Protein AF-A0A396J809-F1 (afdb_monomer)

pLDDT: mean 76.63, std 16.71, range [44.97, 94.19]

Nearest PDB structures (foldseek):
  6s6q-assembly2_B  TM=8.547E-01  e=5.397E-02  Arabidopsis thaliana
  5ixt-assembly1_A  TM=7.129E-01  e=4.435E-02  Arabidopsis thaliana
  5iyx-assembly1_A  TM=7.787E-01  e=1.752E-01  Arabidopsis thaliana
  7ogz-assembly2_DDD  TM=5.420E-01  e=3.891E-02  Arabidopsis thaliana
  7odv-assembly1_AAA  TM=5.419E-01  e=2.628E-02  Arabidopsis thaliana

Secondary structure (DSSP, 8-state):
-----EEE--SS---SPPPS---TT--EEE--SS--EEEPPHHHHTS-GGGT-SS-TEEE-TT-S---------------------

InterPro domains:
  IPR001611 Leucine-rich repeat [PF00560] (3-22)
  IPR001611 Leucine-rich repeat [PF00560] (26-46)
  IPR032675 Leucine-rich repeat domain superfamily [G3DSA:3.80.10.10] (1-82)
  IPR053059 Inactive Ser/Thr Kinase-like ABA Signaling [PTHR48003] (1-67)

Sequence (86 aa):
MSSLESLDISNNRFTSPLPNNMPKGLKDFNASGNDISGVVPEILRKIPSSSFFPGNAKLHFPNSHMDQSFHLPK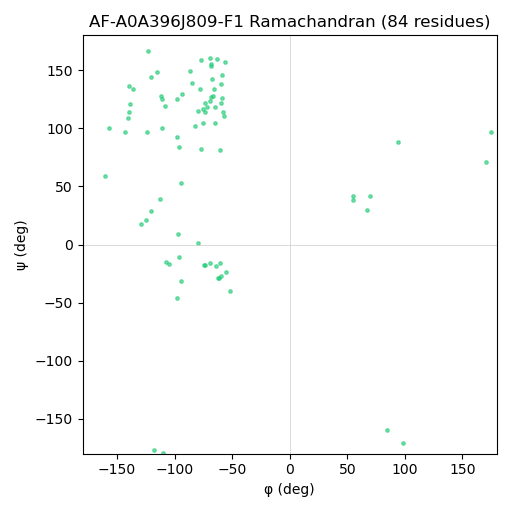VPRGSLCPQLLK

Structure (mmCIF, N/CA/C/O backbone):
data_AF-A0A396J809-F1
#
_entry.id   AF-A0A396J809-F1
#
loop_
_atom_site.group_PDB
_atom_site.id
_atom_site.type_symbol
_atom_site.label_atom_id
_atom_site.label_alt_id
_atom_site.label_comp_id
_atom_site.label_asym_id
_atom_site.label_entity_id
_atom_site.label_seq_id
_atom_site.pdbx_PDB_ins_code
_atom_site.Cartn_x
_atom_site.Cartn_y
_atom_site.Cartn_z
_atom_site.occupancy
_atom_site.B_iso_or_equiv
_atom_site.auth_seq_id
_atom_site.auth_comp_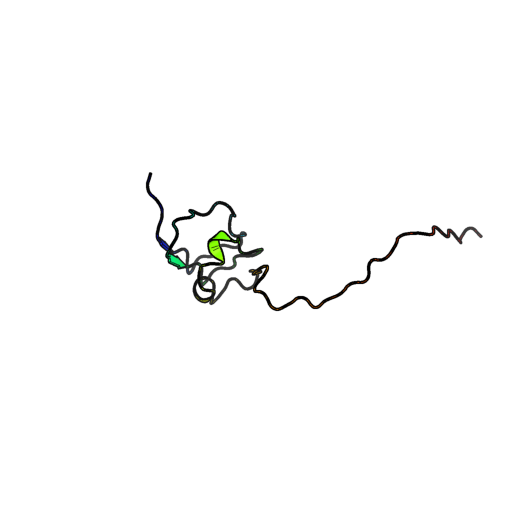id
_atom_site.auth_asym_id
_atom_site.auth_atom_id
_atom_site.pdbx_PDB_model_num
ATOM 1 N N . MET A 1 1 ? -18.020 14.761 10.634 1.00 46.66 1 MET A N 1
ATOM 2 C CA . MET A 1 1 ? -16.851 14.362 9.823 1.00 46.66 1 MET A CA 1
ATOM 3 C C . MET A 1 1 ? -16.925 12.862 9.632 1.00 46.66 1 MET A C 1
ATOM 5 O O . MET A 1 1 ? -16.825 12.142 10.616 1.00 46.66 1 MET A O 1
ATOM 9 N N . SER A 1 2 ? -17.207 12.405 8.417 1.00 62.97 2 SER A N 1
ATOM 10 C CA . SER A 1 2 ? -17.367 10.981 8.118 1.00 62.97 2 SER A CA 1
ATOM 11 C C . SER A 1 2 ? -15.988 10.323 8.088 1.00 62.97 2 SER A C 1
ATOM 13 O O . SER A 1 2 ? -15.213 10.552 7.162 1.00 62.97 2 SER A O 1
ATOM 15 N N . SER A 1 3 ? -15.647 9.565 9.129 1.00 76.69 3 SER A N 1
ATOM 16 C CA . SER A 1 3 ? -14.446 8.730 9.130 1.00 76.69 3 SER A CA 1
ATOM 17 C C . SER A 1 3 ? -14.696 7.530 8.230 1.00 76.69 3 SER A C 1
ATOM 19 O O . SER A 1 3 ? -15.644 6.782 8.450 1.00 76.69 3 SER A O 1
ATOM 21 N N . LEU A 1 4 ? -13.863 7.359 7.206 1.00 81.12 4 LEU A N 1
ATOM 22 C CA . LEU A 1 4 ? -13.942 6.182 6.355 1.00 81.12 4 LEU A CA 1
ATOM 23 C C . LEU A 1 4 ? -13.340 4.992 7.112 1.00 81.12 4 LEU A C 1
ATOM 25 O O . LEU A 1 4 ? -12.158 5.022 7.461 1.00 81.12 4 LEU A O 1
ATOM 29 N N . GLU A 1 5 ? -14.167 3.988 7.401 1.00 87.31 5 GLU A N 1
ATOM 30 C CA . GLU A 1 5 ? -13.748 2.783 8.128 1.00 87.31 5 GLU A CA 1
ATOM 31 C C . GLU A 1 5 ? -13.360 1.640 7.187 1.00 87.31 5 GLU A C 1
ATOM 33 O O . GLU A 1 5 ? -12.445 0.889 7.507 1.00 87.31 5 GLU A O 1
ATOM 38 N N . SER A 1 6 ? -13.982 1.547 6.012 1.00 88.38 6 SER A N 1
ATOM 39 C CA . SER A 1 6 ? -13.765 0.442 5.076 1.00 88.38 6 SER A CA 1
ATOM 40 C C . SER A 1 6 ? -13.617 0.972 3.649 1.00 88.38 6 SER A C 1
ATOM 42 O O . SER A 1 6 ? -14.397 1.824 3.218 1.00 88.38 6 SER A O 1
ATOM 44 N N . LEU A 1 7 ? -12.609 0.490 2.920 1.00 89.12 7 LEU A N 1
ATOM 45 C CA . LEU A 1 7 ? -12.324 0.873 1.535 1.00 89.12 7 LEU A CA 1
ATOM 46 C C . LEU A 1 7 ? -11.919 -0.349 0.710 1.00 89.12 7 LEU A C 1
ATOM 48 O O . LEU A 1 7 ? -10.842 -0.908 0.909 1.00 89.12 7 LEU A O 1
ATOM 52 N N . ASP A 1 8 ? -12.749 -0.713 -0.260 1.00 90.94 8 ASP A N 1
ATOM 53 C CA . ASP A 1 8 ? -12.426 -1.743 -1.243 1.00 90.94 8 ASP A CA 1
ATOM 54 C C . ASP A 1 8 ? -12.169 -1.088 -2.605 1.00 90.94 8 ASP A C 1
ATOM 56 O O . ASP A 1 8 ? -13.026 -0.402 -3.160 1.00 90.94 8 ASP A O 1
ATOM 60 N N . ILE A 1 9 ? -10.955 -1.267 -3.110 1.00 91.00 9 ILE A N 1
ATOM 61 C CA . ILE A 1 9 ? -10.491 -0.847 -4.433 1.00 91.00 9 ILE A CA 1
ATOM 62 C C . ILE A 1 9 ? -9.917 -2.038 -5.212 1.00 91.00 9 ILE A C 1
ATOM 64 O O . ILE A 1 9 ? -9.113 -1.862 -6.132 1.00 91.00 9 ILE A O 1
ATOM 68 N N . SER A 1 10 ? -10.287 -3.261 -4.831 1.00 94.00 10 SER A N 1
ATOM 69 C CA . SER A 1 10 ? -9.790 -4.481 -5.456 1.00 94.00 10 SER A CA 1
ATOM 70 C C . SER A 1 10 ? -10.194 -4.602 -6.930 1.00 94.00 10 SER A C 1
ATOM 72 O O . SER A 1 10 ? -11.131 -3.952 -7.391 1.00 94.00 10 SER A O 1
ATOM 74 N N . ASN A 1 11 ? -9.468 -5.429 -7.685 1.00 93.00 11 ASN A N 1
ATOM 75 C CA . ASN A 1 11 ? -9.716 -5.745 -9.096 1.00 93.00 11 ASN A CA 1
ATOM 76 C C . ASN A 1 11 ? -9.793 -4.516 -10.012 1.00 93.00 11 ASN A C 1
ATOM 78 O O . ASN A 1 11 ? -10.600 -4.453 -10.940 1.00 93.00 11 ASN A O 1
ATOM 82 N N . ASN A 1 12 ? -8.938 -3.533 -9.754 1.00 92.19 12 ASN A N 1
ATOM 83 C CA . ASN A 1 12 ? -8.781 -2.364 -10.604 1.00 92.19 12 ASN A CA 1
ATOM 84 C C . ASN A 1 12 ? -7.421 -2.410 -11.316 1.00 92.19 12 ASN A C 1
ATOM 86 O O . ASN A 1 12 ? -6.651 -3.354 -11.192 1.00 92.19 12 ASN A O 1
ATOM 90 N N . ARG A 1 13 ? -7.115 -1.397 -12.124 1.00 93.06 13 ARG A N 1
ATOM 91 C CA . ARG A 1 13 ? -5.818 -1.286 -12.814 1.00 93.06 13 ARG A CA 1
ATOM 92 C C . ARG A 1 13 ? -5.008 -0.111 -12.283 1.00 93.06 13 ARG A C 1
ATOM 94 O O . ARG A 1 13 ? -4.398 0.623 -13.055 1.00 93.06 13 ARG A O 1
ATOM 101 N N . PHE A 1 14 ? -5.048 0.117 -10.971 1.00 91.56 14 PHE A N 1
ATOM 102 C CA . PHE A 1 14 ? -4.264 1.188 -10.365 1.00 91.56 14 PHE A CA 1
ATOM 103 C C . PHE A 1 14 ? -2.782 0.840 -10.433 1.00 91.56 14 PHE A C 1
ATOM 105 O O . PHE A 1 14 ? -2.377 -0.202 -9.936 1.00 91.56 14 PHE A O 1
ATOM 112 N N . THR A 1 15 ? -1.983 1.717 -11.039 1.00 90.44 15 THR A N 1
ATOM 113 C CA . THR A 1 15 ? -0.525 1.551 -11.181 1.00 90.44 15 THR A CA 1
ATOM 114 C C . THR A 1 15 ? 0.276 2.494 -10.285 1.00 90.44 15 THR A C 1
ATOM 116 O O . THR A 1 15 ? 1.487 2.340 -10.112 1.00 90.44 15 THR A O 1
ATOM 119 N N . SER A 1 16 ? -0.393 3.511 -9.748 1.00 87.00 16 SER A N 1
ATOM 120 C CA . SER A 1 16 ? 0.212 4.574 -8.948 1.00 87.00 16 SER A CA 1
ATOM 121 C C . SER A 1 16 ? 0.532 4.112 -7.527 1.00 87.00 16 SER A C 1
ATOM 123 O O . SER A 1 16 ? -0.077 3.155 -7.049 1.00 87.00 16 SER A O 1
ATOM 125 N N . PRO A 1 17 ? 1.454 4.796 -6.830 1.00 88.12 17 PRO A N 1
ATOM 126 C CA . PRO A 1 17 ? 1.742 4.512 -5.435 1.00 88.12 17 PRO A CA 1
ATOM 127 C C . PRO A 1 17 ? 0.607 4.884 -4.490 1.00 88.12 17 PRO A C 1
ATOM 129 O O . PRO A 1 17 ? -0.187 5.790 -4.753 1.00 88.12 17 PRO A O 1
ATOM 132 N N . LEU A 1 18 ? 0.563 4.178 -3.359 1.00 86.81 18 LEU A N 1
ATOM 133 C CA . LEU A 1 18 ? -0.393 4.452 -2.292 1.00 86.81 18 LEU A CA 1
ATOM 134 C C . LEU A 1 18 ? -0.089 5.822 -1.672 1.00 86.81 18 LEU A C 1
ATOM 136 O O . LEU A 1 18 ? 1.049 6.064 -1.264 1.00 86.81 18 LEU A O 1
ATOM 140 N N . PRO A 1 19 ? -1.080 6.721 -1.568 1.00 82.69 19 PRO A N 1
ATOM 141 C CA . PRO A 1 19 ? -0.869 8.018 -0.949 1.00 82.69 19 PRO A CA 1
ATOM 142 C C . PRO A 1 19 ? -0.610 7.865 0.555 1.00 82.69 19 PRO A C 1
ATOM 144 O O . PRO A 1 19 ? -1.256 7.074 1.241 1.00 82.69 19 PRO A O 1
ATOM 147 N N . ASN A 1 20 ? 0.283 8.687 1.108 1.00 80.38 20 ASN A N 1
ATOM 148 C CA . ASN A 1 20 ? 0.524 8.735 2.556 1.00 80.38 20 ASN A CA 1
ATOM 149 C C . ASN A 1 20 ? -0.664 9.323 3.339 1.00 80.38 20 ASN A C 1
ATOM 151 O O . ASN A 1 20 ? -0.750 9.155 4.553 1.00 80.38 20 ASN A O 1
ATOM 155 N N . ASN A 1 21 ? -1.591 9.996 2.656 1.00 79.06 21 ASN A N 1
ATOM 156 C CA . ASN A 1 21 ? -2.724 10.704 3.247 1.00 79.06 21 ASN A CA 1
ATOM 157 C C . ASN A 1 21 ? -3.986 9.830 3.290 1.00 79.06 21 ASN A C 1
ATOM 159 O O . ASN A 1 21 ? -5.047 10.232 2.818 1.00 79.06 21 ASN A O 1
ATOM 163 N N . MET A 1 22 ? -3.874 8.630 3.856 1.00 81.50 22 MET A N 1
ATOM 164 C CA . MET A 1 22 ? -5.022 7.742 4.060 1.00 81.50 22 MET A CA 1
ATOM 165 C C . MET A 1 22 ? -5.737 8.052 5.385 1.00 81.50 22 MET A C 1
ATOM 167 O O . MET A 1 22 ? -5.095 8.473 6.356 1.00 81.50 22 MET A O 1
ATOM 171 N N . PRO A 1 23 ? -7.064 7.841 5.467 1.00 81.12 23 PRO A N 1
ATOM 172 C CA . PRO A 1 23 ? -7.813 8.044 6.701 1.00 81.12 23 PRO A CA 1
ATOM 173 C C . PRO A 1 23 ? -7.267 7.149 7.821 1.00 81.12 23 PRO A C 1
ATOM 175 O O . PRO A 1 23 ? -7.177 5.930 7.690 1.00 81.12 23 PRO A O 1
ATOM 178 N N . LYS A 1 24 ? -6.926 7.753 8.966 1.00 80.12 24 LYS A N 1
ATOM 179 C CA . LYS A 1 24 ? -6.363 7.027 10.122 1.00 80.12 24 LYS A CA 1
ATOM 180 C C . LYS A 1 24 ? -7.326 5.974 10.690 1.00 80.12 24 LYS A C 1
ATOM 182 O O . LYS A 1 24 ? -6.872 4.967 11.233 1.00 80.12 24 LYS A O 1
ATOM 187 N N . GLY A 1 25 ? -8.632 6.207 10.537 1.00 81.81 25 GLY A N 1
ATOM 188 C CA . GLY A 1 25 ? -9.719 5.342 11.005 1.00 81.81 25 GLY A CA 1
ATOM 189 C C . GLY A 1 25 ? -10.018 4.129 10.124 1.00 81.81 25 GLY A C 1
ATOM 190 O O . GLY A 1 25 ? -10.922 3.375 10.460 1.00 81.81 25 GLY A O 1
ATOM 191 N N . LEU A 1 26 ? -9.271 3.922 9.034 1.00 84.62 26 LEU A N 1
ATOM 192 C CA . LEU A 1 26 ? -9.483 2.782 8.149 1.00 84.62 26 LEU A CA 1
ATOM 193 C C . LEU A 1 26 ? -9.176 1.472 8.889 1.00 84.62 26 LEU A C 1
ATOM 195 O O . LEU A 1 26 ? -8.052 1.283 9.369 1.00 84.62 26 LEU A O 1
ATOM 199 N N . LYS A 1 27 ? -10.189 0.620 9.016 1.00 84.44 27 LYS A N 1
ATOM 200 C CA . L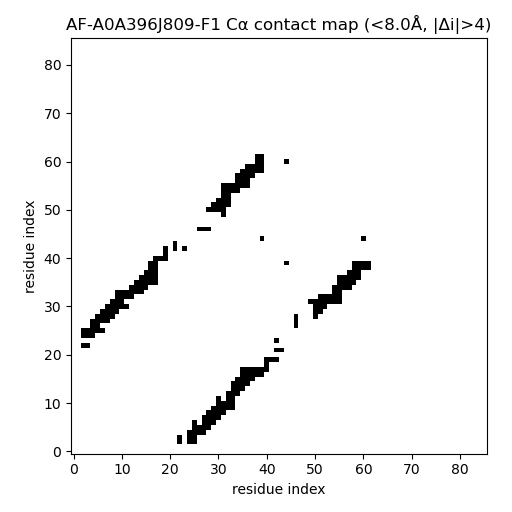YS A 1 27 ? -10.154 -0.723 9.604 1.00 84.44 27 LYS A CA 1
ATOM 201 C C . LYS A 1 27 ? -10.032 -1.773 8.508 1.00 84.44 27 LYS A C 1
ATOM 203 O O . LYS A 1 27 ? -9.152 -2.621 8.593 1.00 84.44 27 LYS A O 1
ATOM 208 N N . ASP A 1 28 ? -10.838 -1.641 7.457 1.00 87.12 28 ASP A N 1
ATOM 209 C CA . ASP A 1 28 ? -10.847 -2.568 6.331 1.00 87.12 28 ASP A CA 1
ATOM 210 C C . ASP A 1 28 ? -10.314 -1.884 5.078 1.00 87.12 28 ASP A C 1
ATOM 212 O O . ASP A 1 28 ? -10.761 -0.809 4.674 1.00 87.12 28 ASP A O 1
ATOM 216 N N . PHE A 1 29 ? -9.344 -2.522 4.443 1.00 89.88 29 PHE A N 1
ATOM 217 C CA . PHE A 1 29 ? -8.806 -2.074 3.172 1.00 89.88 29 PHE A CA 1
ATOM 218 C C . PHE A 1 29 ? -8.574 -3.284 2.286 1.00 89.88 29 PHE A C 1
ATOM 220 O O . PHE A 1 29 ? -8.042 -4.283 2.765 1.00 89.88 29 PHE A O 1
ATOM 227 N N . ASN A 1 30 ? -8.941 -3.197 1.014 1.00 91.94 30 ASN A N 1
ATOM 228 C CA . ASN A 1 30 ? -8.643 -4.218 0.019 1.00 91.94 30 ASN A CA 1
ATOM 229 C C . ASN A 1 30 ? -8.233 -3.536 -1.287 1.00 91.94 30 ASN A C 1
ATOM 231 O O . ASN A 1 30 ? -8.978 -2.745 -1.847 1.00 91.94 30 ASN A O 1
ATOM 235 N N . ALA A 1 31 ? -7.032 -3.831 -1.758 1.00 91.88 31 ALA A N 1
ATOM 236 C CA . ALA A 1 31 ? -6.470 -3.357 -3.013 1.00 91.88 31 ALA A CA 1
ATOM 237 C C . ALA A 1 31 ? -5.907 -4.497 -3.866 1.00 91.88 31 ALA A C 1
ATOM 239 O O . ALA A 1 31 ? -5.133 -4.247 -4.790 1.00 91.88 31 ALA A O 1
ATOM 240 N N . SER A 1 32 ? -6.291 -5.740 -3.575 1.00 93.56 32 SER A N 1
ATOM 241 C CA . SER A 1 32 ? -5.920 -6.912 -4.368 1.00 93.56 32 SER A CA 1
ATOM 242 C C . SER A 1 32 ? -6.341 -6.759 -5.833 1.00 93.56 32 SER A C 1
ATOM 244 O O . SER A 1 32 ? -7.208 -5.964 -6.177 1.00 93.56 32 SER A O 1
ATOM 246 N N . GLY A 1 33 ? -5.693 -7.480 -6.735 1.00 93.56 33 GLY A N 1
ATOM 247 C CA . GLY A 1 33 ? -5.980 -7.459 -8.164 1.00 93.56 33 GLY A CA 1
ATOM 248 C C . GLY A 1 33 ? -5.660 -6.129 -8.845 1.00 93.56 33 GLY A C 1
ATOM 249 O O . GLY A 1 33 ? -6.346 -5.792 -9.799 1.00 93.56 33 GLY A O 1
ATOM 250 N N . ASN A 1 34 ? -4.669 -5.378 -8.353 1.00 94.12 34 ASN A N 1
ATOM 251 C CA . ASN A 1 34 ? -4.176 -4.139 -8.967 1.00 94.12 34 ASN A CA 1
ATOM 252 C C . ASN A 1 34 ? -2.694 -4.249 -9.383 1.00 94.12 34 ASN A C 1
ATOM 254 O O . ASN A 1 34 ? -2.075 -5.301 -9.226 1.00 94.12 34 ASN A O 1
ATOM 258 N N . ASP A 1 35 ? -2.122 -3.158 -9.900 1.00 94.19 35 ASP A N 1
ATOM 259 C CA . ASP A 1 35 ? -0.716 -3.024 -10.318 1.00 94.19 35 ASP A CA 1
ATOM 260 C C . ASP A 1 35 ? 0.023 -1.907 -9.543 1.00 94.19 35 ASP A C 1
ATOM 262 O O . ASP A 1 35 ? 0.951 -1.264 -10.046 1.00 94.19 35 ASP A O 1
ATOM 266 N N . ILE A 1 36 ? -0.404 -1.655 -8.302 1.00 92.12 36 ILE A N 1
ATOM 267 C CA . ILE A 1 36 ? 0.099 -0.582 -7.439 1.00 92.12 36 ILE A CA 1
ATOM 268 C C . ILE A 1 36 ? 1.599 -0.784 -7.229 1.00 92.12 36 ILE A C 1
ATOM 270 O O . ILE A 1 36 ? 2.089 -1.901 -7.033 1.00 92.12 36 ILE A O 1
ATOM 274 N N . SER A 1 37 ? 2.336 0.320 -7.284 1.00 90.69 37 SER A N 1
ATOM 275 C CA . SER A 1 37 ? 3.791 0.332 -7.183 1.00 90.69 37 SER A CA 1
ATOM 276 C C . SER A 1 37 ? 4.286 1.213 -6.044 1.00 90.69 37 SER A C 1
ATOM 278 O O . SER A 1 37 ? 3.546 2.014 -5.488 1.00 90.69 37 SER A O 1
ATOM 280 N N . GLY A 1 38 ? 5.557 1.083 -5.680 1.00 89.12 38 GLY A N 1
ATOM 281 C CA . GLY A 1 38 ? 6.170 1.943 -4.674 1.00 89.12 38 GLY A CA 1
ATOM 282 C C . GLY A 1 38 ? 5.926 1.465 -3.247 1.00 89.12 38 GLY A C 1
ATOM 283 O O . GLY A 1 38 ? 5.697 0.289 -2.987 1.00 89.12 38 GLY A O 1
ATOM 284 N N . VAL A 1 39 ? 6.075 2.378 -2.298 1.00 88.12 39 VAL A N 1
ATOM 285 C CA . VAL A 1 39 ? 6.258 2.054 -0.882 1.00 88.12 39 VAL A CA 1
ATOM 286 C C . VAL A 1 39 ? 4.917 2.059 -0.149 1.00 88.12 39 VAL A C 1
ATOM 288 O O . VAL A 1 39 ? 4.177 3.036 -0.222 1.00 88.12 39 VAL A O 1
ATOM 291 N N . VAL A 1 40 ? 4.617 0.999 0.604 1.00 87.81 40 VAL A N 1
ATOM 292 C CA . VAL A 1 40 ? 3.415 0.935 1.443 1.00 87.81 40 VAL A CA 1
ATOM 293 C C . VAL A 1 40 ? 3.581 1.875 2.646 1.00 87.81 40 VAL A C 1
ATOM 295 O O . VAL A 1 40 ? 4.496 1.682 3.456 1.00 87.81 40 VAL A O 1
ATOM 298 N N . PRO A 1 41 ? 2.720 2.898 2.796 1.00 85.88 41 PRO A N 1
ATOM 299 C CA . PRO A 1 41 ? 2.819 3.855 3.891 1.00 85.88 41 PRO A CA 1
ATOM 300 C C . PRO A 1 41 ? 2.495 3.207 5.243 1.00 85.88 41 PRO A C 1
ATOM 302 O O . PRO A 1 41 ? 1.733 2.246 5.329 1.00 85.88 41 PRO A O 1
ATOM 305 N N . GLU A 1 42 ? 3.022 3.780 6.331 1.00 85.44 42 GLU A N 1
ATOM 306 C CA . GLU A 1 42 ? 2.844 3.272 7.705 1.00 85.44 42 GLU A CA 1
ATOM 307 C C . GLU A 1 42 ? 1.388 3.026 8.097 1.00 85.44 42 GLU A C 1
ATOM 309 O O . GLU A 1 42 ? 1.072 2.008 8.704 1.00 85.44 42 GLU A O 1
ATOM 314 N N . ILE A 1 43 ? 0.494 3.922 7.685 1.00 83.12 43 ILE A N 1
ATOM 315 C CA . ILE A 1 43 ? -0.936 3.846 8.002 1.00 83.12 43 ILE A CA 1
ATOM 316 C C . ILE A 1 43 ? -1.568 2.571 7.435 1.00 83.12 43 ILE A C 1
ATOM 318 O O . ILE A 1 43 ? -2.523 2.064 8.013 1.00 83.12 43 ILE A O 1
ATOM 322 N N . LEU A 1 44 ? -1.035 2.043 6.332 1.00 84.38 44 LEU A N 1
ATOM 323 C CA . LEU A 1 44 ? -1.508 0.821 5.691 1.00 84.38 44 LEU A CA 1
ATOM 324 C C . LEU A 1 44 ? -0.706 -0.417 6.109 1.00 84.38 44 LEU A C 1
ATOM 326 O O . LEU A 1 44 ? -1.165 -1.528 5.876 1.00 84.38 44 LEU A O 1
ATOM 330 N N . ARG A 1 45 ? 0.434 -0.260 6.798 1.00 83.00 45 ARG A N 1
ATOM 331 C CA . ARG A 1 45 ? 1.205 -1.392 7.347 1.00 83.00 45 ARG A CA 1
ATOM 332 C C . ARG A 1 45 ? 0.453 -2.175 8.429 1.00 83.00 45 ARG A C 1
ATOM 334 O O . ARG A 1 45 ? 0.816 -3.311 8.702 1.0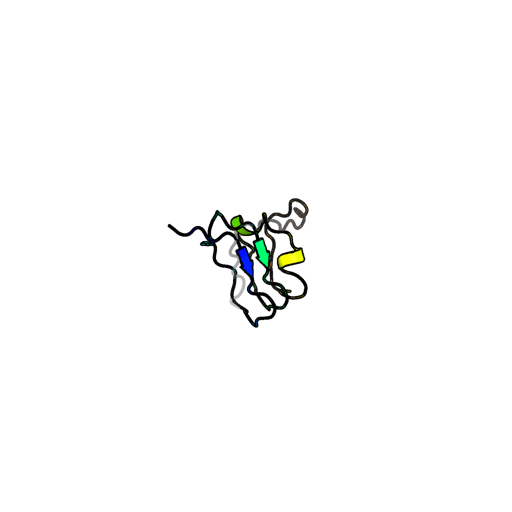0 83.00 45 ARG A O 1
ATOM 341 N N . LYS A 1 46 ? -0.587 -1.588 9.036 1.00 84.12 46 LYS A N 1
ATOM 342 C CA . LYS A 1 46 ? -1.492 -2.282 9.973 1.00 84.12 46 LYS A CA 1
ATOM 343 C C . LYS A 1 46 ? -2.479 -3.230 9.280 1.00 84.12 46 LYS A C 1
ATOM 345 O O . LYS A 1 46 ? -3.088 -4.057 9.949 1.00 84.12 46 LYS A O 1
ATOM 350 N N . ILE A 1 47 ? -2.676 -3.071 7.970 1.00 85.19 47 ILE A N 1
ATOM 351 C CA . ILE A 1 47 ? -3.580 -3.895 7.169 1.00 85.19 47 ILE A CA 1
ATOM 352 C C . ILE A 1 47 ? -2.823 -5.161 6.741 1.00 85.19 47 ILE A C 1
ATOM 354 O O . ILE A 1 47 ? -1.648 -5.065 6.374 1.00 85.19 47 ILE A O 1
ATOM 358 N N . PRO A 1 48 ? -3.456 -6.345 6.771 1.00 87.25 48 PRO A N 1
ATOM 359 C CA . PRO A 1 48 ? -2.817 -7.581 6.337 1.00 87.25 48 PRO A CA 1
ATOM 360 C C . PRO A 1 48 ? -2.360 -7.507 4.876 1.00 87.25 48 PRO A C 1
ATOM 362 O O . PRO A 1 48 ? -3.030 -6.936 4.018 1.00 87.25 48 PRO A O 1
ATOM 365 N N . SER A 1 49 ? -1.242 -8.164 4.565 1.00 85.50 49 SER A N 1
ATOM 366 C CA . SER A 1 49 ? -0.737 -8.265 3.190 1.00 85.50 49 SER A CA 1
ATOM 367 C C . SER A 1 49 ? -1.738 -8.938 2.243 1.00 85.50 49 SER A C 1
ATOM 369 O O . SER A 1 49 ? -1.776 -8.595 1.066 1.00 85.50 49 SER A O 1
ATOM 371 N N . SER A 1 50 ? -2.614 -9.816 2.748 1.00 88.12 50 SER A N 1
ATOM 372 C CA . SER A 1 50 ? -3.729 -10.413 1.995 1.00 88.12 50 SER A CA 1
ATOM 373 C C . SER A 1 50 ? -4.664 -9.387 1.358 1.00 88.12 50 SER A C 1
ATOM 375 O O . SER A 1 50 ? -5.299 -9.688 0.360 1.00 88.12 50 SER A O 1
ATOM 377 N N . SER A 1 51 ? -4.725 -8.165 1.883 1.00 89.62 51 SER A N 1
ATOM 378 C CA . SER A 1 51 ? -5.481 -7.082 1.259 1.00 89.62 51 SER A CA 1
ATOM 379 C C . SER A 1 51 ? -4.820 -6.525 0.003 1.00 89.62 51 SER A C 1
ATOM 381 O O . SER A 1 51 ? -5.474 -5.835 -0.765 1.00 89.62 51 SER A O 1
ATOM 383 N N . PHE A 1 52 ? -3.530 -6.769 -0.215 1.00 89.25 52 PHE A N 1
ATOM 384 C CA . PHE A 1 52 ? -2.781 -6.286 -1.378 1.00 89.25 52 PHE A CA 1
ATOM 385 C C . PHE A 1 52 ? -2.523 -7.391 -2.404 1.00 89.25 52 PHE A C 1
ATOM 387 O O . PHE A 1 52 ? -2.206 -7.082 -3.548 1.00 89.25 52 PHE A O 1
ATOM 394 N N . PHE A 1 53 ? -2.667 -8.658 -2.019 1.00 87.81 53 PHE A N 1
ATOM 395 C CA . PHE A 1 53 ? -2.422 -9.812 -2.881 1.00 87.81 53 PHE A CA 1
ATOM 396 C C . PHE A 1 53 ? -3.718 -10.596 -3.135 1.00 87.81 53 PHE A C 1
ATOM 398 O O . PHE A 1 53 ? -4.566 -10.654 -2.251 1.00 87.81 53 PHE A O 1
ATOM 405 N N . PRO A 1 54 ? -3.891 -11.238 -4.305 1.00 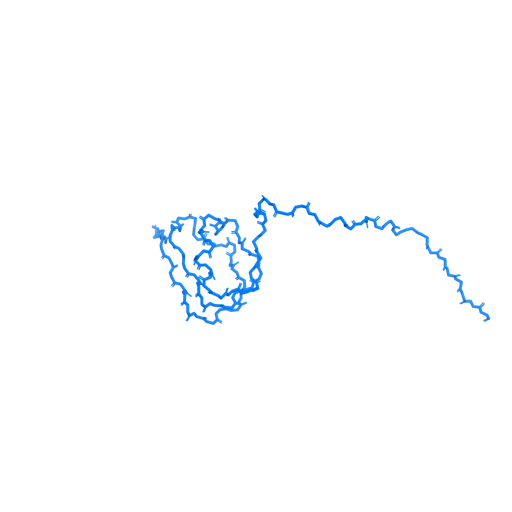88.38 54 PRO A N 1
ATOM 406 C CA . PRO A 1 54 ? -2.961 -11.313 -5.441 1.00 88.38 54 PRO A CA 1
ATOM 407 C C . PRO A 1 54 ? -2.810 -9.968 -6.171 1.00 88.38 54 PRO A C 1
ATOM 409 O O . PRO A 1 54 ? -3.661 -9.105 -6.027 1.00 88.38 54 PRO A O 1
ATOM 412 N N . GLY A 1 55 ? -1.740 -9.772 -6.946 1.00 86.88 55 GLY A N 1
ATOM 413 C CA . GLY A 1 55 ? -1.454 -8.503 -7.641 1.00 86.88 55 GLY A CA 1
ATOM 414 C C . GLY A 1 55 ? -0.448 -7.606 -6.910 1.00 86.88 55 GLY A C 1
ATOM 415 O O . GLY A 1 55 ? 0.205 -8.037 -5.966 1.00 86.88 55 GLY A O 1
ATOM 416 N N . ASN A 1 56 ? -0.290 -6.370 -7.390 1.00 89.94 56 ASN A N 1
ATOM 417 C CA . ASN A 1 56 ? 0.575 -5.335 -6.818 1.00 89.94 56 ASN A CA 1
ATOM 418 C C . ASN A 1 56 ? 2.041 -5.764 -6.635 1.00 89.94 56 ASN A C 1
ATOM 420 O O . ASN A 1 56 ? 2.682 -5.458 -5.630 1.00 89.94 56 ASN A O 1
ATOM 424 N N . ALA A 1 57 ? 2.597 -6.464 -7.628 1.00 87.75 57 ALA A N 1
ATOM 425 C CA . ALA A 1 57 ? 3.949 -7.035 -7.572 1.00 87.75 57 ALA A CA 1
ATOM 426 C C . ALA A 1 57 ? 5.069 -5.993 -7.375 1.00 87.75 57 ALA A C 1
ATOM 428 O O . ALA A 1 57 ? 6.193 -6.346 -7.032 1.00 87.75 57 ALA A O 1
ATOM 429 N N . LYS A 1 58 ? 4.768 -4.710 -7.604 1.00 89.31 58 LYS A N 1
ATOM 430 C CA . LYS A 1 58 ? 5.694 -3.581 -7.458 1.00 89.31 58 LYS A CA 1
ATOM 431 C C . LYS A 1 58 ? 5.558 -2.868 -6.108 1.00 89.31 58 LYS A C 1
ATOM 433 O O . LYS A 1 58 ? 6.121 -1.784 -5.953 1.00 89.31 58 LYS A O 1
ATOM 438 N N . LEU A 1 59 ? 4.792 -3.414 -5.162 1.00 88.69 59 LEU A N 1
ATOM 439 C CA . LEU A 1 59 ? 4.704 -2.879 -3.807 1.00 88.69 59 LEU A CA 1
ATOM 440 C C . LEU A 1 59 ? 5.925 -3.268 -2.975 1.00 88.69 59 LEU A C 1
ATOM 442 O O . LEU A 1 59 ? 6.329 -4.424 -2.908 1.00 88.69 59 LEU A O 1
ATOM 446 N N . HIS A 1 60 ? 6.459 -2.281 -2.272 1.00 86.50 60 HIS A N 1
ATOM 447 C CA . HIS A 1 60 ? 7.547 -2.422 -1.322 1.00 86.50 60 HIS A CA 1
ATOM 448 C C . HIS A 1 60 ? 6.997 -2.183 0.080 1.00 86.50 60 HIS A C 1
ATOM 450 O O . HIS A 1 60 ? 6.429 -1.127 0.348 1.00 86.50 60 HIS A O 1
ATOM 456 N N . PHE A 1 61 ? 7.192 -3.130 0.992 1.00 83.19 61 PHE A N 1
ATOM 457 C CA . PHE A 1 61 ? 6.816 -2.984 2.397 1.00 83.19 61 PHE A CA 1
ATOM 458 C C . PHE A 1 61 ? 8.058 -2.564 3.194 1.00 83.19 61 PHE A C 1
ATOM 460 O O . PHE A 1 61 ? 8.844 -3.424 3.595 1.00 83.19 61 PHE A O 1
ATOM 467 N N . PRO A 1 62 ? 8.305 -1.255 3.400 1.0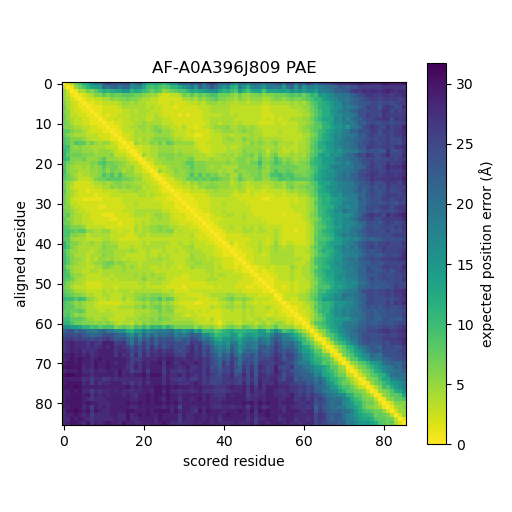0 71.38 62 PRO A N 1
ATOM 468 C CA . PRO A 1 62 ? 9.462 -0.815 4.160 1.00 71.38 62 PRO A CA 1
ATOM 469 C C . PRO A 1 62 ? 9.261 -1.228 5.620 1.00 71.38 62 PRO A C 1
ATOM 471 O O . PRO A 1 62 ? 8.253 -0.896 6.247 1.00 71.38 62 PRO A O 1
ATOM 474 N N . ASN A 1 63 ? 10.247 -1.925 6.174 1.00 59.53 63 ASN A N 1
ATOM 475 C CA . ASN A 1 63 ? 10.298 -2.273 7.590 1.00 59.53 63 ASN A CA 1
ATOM 476 C C . ASN A 1 63 ? 9.253 -3.306 8.068 1.00 59.53 63 ASN A C 1
ATOM 478 O O . ASN A 1 63 ? 8.731 -3.202 9.178 1.00 59.53 63 ASN A O 1
ATOM 482 N N . SER A 1 64 ? 9.000 -4.361 7.288 1.00 55.31 64 SER A N 1
ATOM 483 C CA . SER A 1 64 ? 8.811 -5.674 7.916 1.00 55.31 64 SER A CA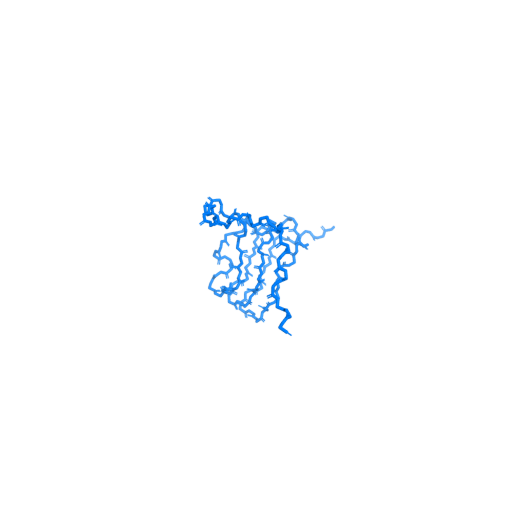 1
ATOM 484 C C . SER A 1 64 ? 10.157 -6.032 8.542 1.00 55.31 64 SER A C 1
ATOM 486 O O . SER A 1 64 ? 11.116 -6.275 7.816 1.00 55.31 64 SER A O 1
ATOM 488 N N . HIS A 1 65 ? 10.275 -5.929 9.863 1.00 47.91 65 HIS A N 1
ATOM 489 C CA . HIS A 1 65 ? 11.512 -6.143 10.614 1.00 47.91 65 HIS A CA 1
ATOM 490 C C . HIS A 1 65 ? 12.036 -7.577 10.412 1.00 47.91 65 HIS A C 1
ATOM 492 O O . HIS A 1 65 ? 11.715 -8.433 11.222 1.00 47.91 65 HIS A O 1
ATOM 498 N N . MET A 1 66 ? 12.737 -7.812 9.296 1.00 48.47 66 MET A N 1
ATOM 499 C CA . MET A 1 66 ? 13.679 -8.869 8.888 1.00 48.47 66 MET A CA 1
ATOM 500 C C . MET A 1 66 ? 13.920 -8.640 7.373 1.00 48.47 66 MET A C 1
ATOM 502 O O . MET A 1 66 ? 13.276 -9.259 6.536 1.00 48.47 66 MET A O 1
ATOM 506 N N . ASP A 1 67 ? 14.631 -7.591 6.967 1.00 45.56 67 ASP A N 1
ATOM 507 C CA . ASP A 1 67 ? 15.947 -7.797 6.354 1.00 45.56 67 ASP A CA 1
ATOM 508 C C . ASP A 1 67 ? 16.789 -6.518 6.490 1.00 45.56 67 ASP A C 1
ATOM 510 O O . ASP A 1 67 ? 16.623 -5.535 5.768 1.00 45.56 67 ASP A O 1
ATOM 514 N N . GLN A 1 68 ? 17.688 -6.522 7.471 1.00 49.28 68 GLN A N 1
ATOM 515 C CA . GLN A 1 68 ? 18.883 -5.691 7.454 1.00 49.28 68 GLN A CA 1
ATOM 516 C C . GLN A 1 68 ? 20.015 -6.562 6.912 1.00 49.28 68 GLN A C 1
ATOM 518 O O . GLN A 1 68 ? 20.726 -7.146 7.722 1.00 49.28 68 GLN A O 1
ATOM 523 N N . SER A 1 69 ? 20.203 -6.720 5.597 1.00 49.53 69 SER A N 1
ATOM 524 C CA . SER A 1 69 ? 21.391 -7.436 5.095 1.00 49.53 69 SER A CA 1
ATOM 525 C C . SER A 1 69 ? 21.743 -7.164 3.630 1.00 49.53 69 SER A C 1
ATOM 527 O O . SER A 1 69 ? 21.910 -8.111 2.889 1.00 49.53 69 SER A O 1
ATOM 529 N N . PHE A 1 70 ? 22.015 -5.921 3.210 1.00 46.53 70 PHE A N 1
ATOM 530 C CA . PHE A 1 70 ? 23.102 -5.708 2.232 1.00 46.53 70 PHE A CA 1
ATOM 531 C C . PHE A 1 70 ? 23.861 -4.412 2.517 1.00 46.53 70 PHE A C 1
ATOM 533 O O . PHE A 1 70 ? 23.485 -3.300 2.157 1.00 46.53 70 PHE A O 1
ATOM 540 N N . HIS A 1 71 ? 24.973 -4.615 3.212 1.00 49.59 71 HIS A N 1
ATOM 541 C CA . HIS A 1 71 ? 26.083 -3.699 3.379 1.00 49.59 71 HIS A CA 1
ATOM 542 C C . HIS A 1 71 ? 26.636 -3.318 1.993 1.00 49.59 71 HIS A C 1
ATOM 544 O O . HIS A 1 71 ? 27.253 -4.154 1.336 1.00 49.59 71 HIS A O 1
ATOM 550 N N . LEU A 1 72 ? 26.458 -2.071 1.545 1.00 44.97 72 LEU A N 1
ATOM 551 C CA . LEU A 1 72 ? 27.395 -1.488 0.579 1.00 44.97 72 LEU A CA 1
ATOM 552 C C . LEU A 1 72 ? 28.401 -0.618 1.346 1.00 44.97 72 LEU A C 1
ATOM 554 O O . LEU A 1 72 ? 27.982 0.269 2.098 1.00 44.97 72 LEU A O 1
ATOM 558 N N . PRO A 1 73 ? 29.718 -0.847 1.188 1.00 49.22 73 PRO A N 1
ATOM 559 C CA . PRO A 1 73 ? 30.728 -0.048 1.861 1.00 49.22 73 PRO A CA 1
ATOM 560 C C . PRO A 1 73 ? 30.681 1.393 1.341 1.00 49.22 73 PRO A C 1
ATOM 562 O O . PRO A 1 73 ? 30.614 1.647 0.137 1.00 49.22 73 PRO A O 1
ATOM 565 N N . LYS A 1 74 ? 30.719 2.354 2.268 1.00 55.41 74 LYS A N 1
ATOM 566 C CA . LYS A 1 74 ? 30.883 3.779 1.965 1.00 55.41 74 LYS A CA 1
ATOM 567 C C . LYS A 1 74 ? 32.191 3.962 1.188 1.00 55.41 74 LYS A C 1
ATOM 569 O O . LYS A 1 74 ? 33.257 3.757 1.756 1.00 55.41 74 LYS A O 1
ATOM 574 N N . VAL A 1 75 ? 32.121 4.369 -0.079 1.00 59.97 75 VAL A N 1
ATOM 575 C CA . VAL A 1 75 ? 33.305 4.813 -0.833 1.00 59.97 75 VAL A CA 1
ATOM 576 C C . VAL A 1 75 ? 33.616 6.260 -0.429 1.00 59.97 75 VAL A C 1
ATOM 578 O O . VAL A 1 75 ? 32.801 7.141 -0.720 1.00 59.97 75 VAL A O 1
ATOM 581 N N . PRO A 1 76 ? 34.761 6.561 0.212 1.00 55.72 76 PRO A N 1
ATOM 582 C CA . PRO A 1 76 ? 35.216 7.937 0.352 1.00 55.72 76 PRO A CA 1
ATOM 583 C C . PRO A 1 76 ? 35.742 8.418 -1.008 1.00 55.72 76 PRO A C 1
ATOM 585 O O . PRO A 1 76 ? 36.735 7.904 -1.516 1.00 55.72 76 PRO A O 1
ATOM 588 N N . ARG A 1 77 ? 35.076 9.399 -1.630 1.00 53.66 77 ARG A N 1
ATOM 589 C CA . ARG A 1 77 ? 35.597 10.065 -2.837 1.00 53.66 77 ARG A CA 1
ATOM 590 C C . ARG A 1 77 ? 36.682 11.064 -2.432 1.00 53.66 77 ARG A C 1
ATOM 592 O O . ARG A 1 77 ? 36.416 12.250 -2.282 1.00 53.66 77 ARG A O 1
ATOM 599 N N . GLY A 1 78 ? 37.893 10.555 -2.236 1.00 57.50 78 GLY A N 1
ATOM 600 C CA . GLY A 1 78 ? 39.134 11.320 -2.233 1.00 57.50 78 GLY A CA 1
ATOM 601 C C . GLY A 1 78 ? 40.070 10.788 -3.319 1.00 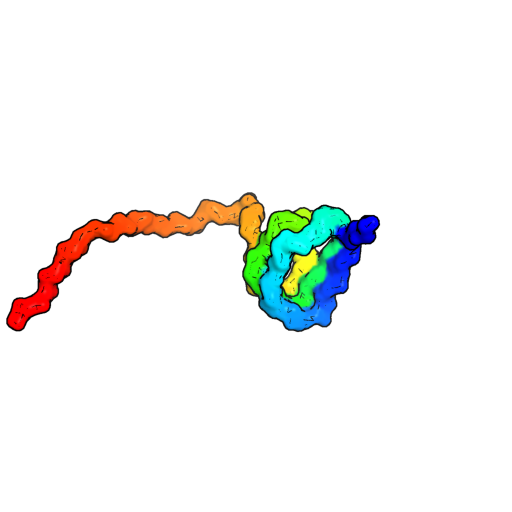57.50 78 GLY A C 1
ATOM 602 O O . GLY A 1 78 ? 40.109 9.583 -3.549 1.00 57.50 78 GLY A O 1
ATOM 603 N N . SER A 1 79 ? 40.812 11.711 -3.936 1.00 51.19 79 SER A N 1
ATOM 604 C CA . SER A 1 79 ? 41.897 11.529 -4.919 1.00 51.19 79 SER A CA 1
ATOM 605 C C . SER A 1 79 ? 41.500 11.589 -6.400 1.00 51.19 79 SER A C 1
ATOM 607 O O . SER A 1 79 ? 41.262 10.586 -7.068 1.00 51.19 79 SER A O 1
ATOM 609 N N . LEU A 1 80 ? 41.514 12.823 -6.922 1.00 55.59 80 LEU A N 1
ATOM 610 C CA . LEU A 1 80 ? 41.834 13.107 -8.320 1.00 55.59 80 LEU A CA 1
ATOM 611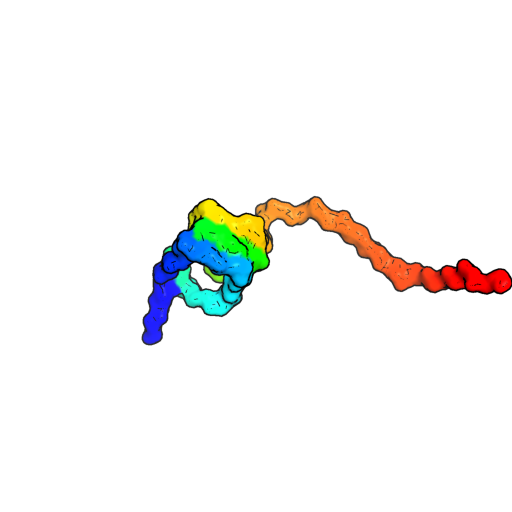 C C . LEU A 1 80 ? 43.254 12.596 -8.615 1.00 55.59 80 LEU A C 1
ATOM 613 O O . LEU A 1 80 ? 44.213 13.098 -8.035 1.00 55.59 80 LEU A O 1
ATOM 617 N N . CYS A 1 81 ? 43.386 11.694 -9.582 1.00 48.66 81 CYS A N 1
ATOM 618 C CA . CYS A 1 81 ? 44.635 11.476 -10.308 1.00 48.66 81 CYS A CA 1
ATOM 619 C C . CYS A 1 81 ? 44.339 11.657 -11.806 1.00 48.66 81 CYS A C 1
ATOM 621 O O . CYS A 1 81 ? 43.841 10.719 -12.429 1.00 48.66 81 CYS A O 1
ATOM 623 N N . PRO A 1 82 ? 44.585 12.831 -12.415 1.00 55.66 82 PRO A N 1
ATOM 624 C CA . PRO A 1 82 ? 44.561 12.950 -13.863 1.00 55.66 82 PRO A CA 1
ATOM 625 C C . PRO A 1 82 ? 45.912 12.472 -14.402 1.00 55.66 82 PRO A C 1
ATOM 627 O O . PRO A 1 82 ? 46.902 13.195 -14.349 1.00 55.66 82 PRO A O 1
ATOM 630 N N . GLN A 1 83 ? 45.967 11.249 -14.924 1.00 55.97 83 GLN A N 1
ATOM 631 C CA . GLN A 1 83 ? 47.046 10.855 -15.823 1.00 55.97 83 GLN A CA 1
ATOM 632 C C . GLN A 1 83 ? 46.457 10.665 -17.217 1.00 55.97 83 GLN A C 1
ATOM 634 O O . GLN A 1 83 ? 45.843 9.638 -17.473 1.00 55.97 83 GLN A O 1
ATOM 639 N N . LEU A 1 84 ? 46.621 11.668 -18.086 1.00 46.75 84 LEU A N 1
ATOM 640 C CA . LEU A 1 84 ? 46.764 11.527 -19.542 1.00 46.75 84 LEU A CA 1
ATOM 641 C C . LEU A 1 84 ? 46.791 12.915 -20.195 1.00 46.75 84 LEU A C 1
ATOM 643 O O . LEU A 1 84 ? 45.753 13.482 -20.519 1.00 46.75 84 LEU A O 1
ATOM 647 N N . LEU A 1 85 ? 47.993 13.423 -20.457 1.00 51.84 85 LEU A N 1
ATOM 648 C CA . LEU A 1 85 ? 48.244 14.082 -21.733 1.00 51.84 85 LEU A CA 1
ATOM 649 C C . LEU A 1 85 ? 49.652 13.686 -22.183 1.00 51.84 85 LEU A C 1
ATOM 651 O O . LEU A 1 85 ? 50.642 14.011 -21.529 1.00 51.84 85 LEU A O 1
ATOM 655 N N . LYS A 1 86 ? 49.676 12.847 -23.218 1.00 55.22 86 LYS A N 1
ATOM 656 C CA . LYS A 1 86 ? 50.831 12.623 -24.084 1.00 55.22 86 LYS A CA 1
ATOM 657 C C . LYS A 1 86 ? 50.986 13.834 -24.992 1.00 55.22 86 LYS A C 1
ATOM 659 O O . LYS A 1 86 ? 49.927 14.404 -25.340 1.00 55.22 86 LYS A O 1
#

Radius of gyration: 20.7 Å; Cα contacts (8 Å, |Δi|>4): 119; chains: 1; bounding box: 68×26×35 Å

Organism: Medicago truncatula (NCBI:txid3880)

Foldseek 3Di:
DDQDQEDEPDQDADQEEDDLPHRLNHNYAAHENYQHADEDHPSCLVPDCNSHPDHNPRYDYPDPPPDPDDDDDDDDPDDDDDDDDD

Mean predicted aligned error: 12.43 Å

Solvent-accessible surface area (backbone atoms only — not comparable to full-atom values): 5616 Å² total; per-residue (Å²): 132,89,73,54,38,68,49,80,57,48,72,39,82,48,55,60,57,63,70,82,86,61,66,88,62,50,73,43,64,30,43,17,44,22,48,28,24,48,57,58,36,75,88,56,67,81,49,64,67,69,26,40,40,62,51,24,86,52,53,38,70,78,78,61,93,79,78,92,81,78,89,74,81,85,77,78,93,73,81,91,77,91,86,85,84,131